Protein AF-A0AAW0HCT9-F1 (afdb_monomer)

Radius of gyration: 19.14 Å; Cα contacts (8 Å, |Δi|>4): 54; chains: 1; bounding box: 58×42×49 Å

Solvent-accessible surface area (backbone atoms only — not comparable to full-atom values): 8351 Å² total; per-residue (Å²): 132,84,91,85,85,88,82,87,89,86,85,52,70,71,62,55,59,44,52,65,64,57,63,51,54,60,44,48,76,70,64,76,47,53,74,68,55,52,50,42,51,33,68,80,45,62,43,58,55,56,75,77,45,55,71,67,55,47,41,20,67,76,35,85,32,52,66,48,29,44,76,73,40,43,69,58,50,53,53,57,63,67,68,57,74,78,86,76,86,85,50,64,72,63,43,52,52,50,47,54,60,46,36,75,79,46,45,87,49,74,65,49,46,48,55,53,48,52,53,51,52,53,51,49,54,53,49,54,57,48,50,68,71,60,60,82,130

Mean predicted aligned error: 9.43 Å

Sequence (137 aa):
MMLTSEGHLTSHPAVRDLGEGLKLSSVFQEGIVSPNDLDLVMSDGLGLRYAFIGPLETMHLNAEGIVSYCDRYSDGMKRVLKTFGPVPEFSGATAEKVNQDMCMKVPDDPEHLAARRQWRDDCLKRLAKLKQKEQPQ

pLDDT: mean 79.48, std 23.13, range [26.89, 98.69]

Secondary structure (DSSP, 8-state):
------------HHHHHHHHHGGGHHHHHTTSS-HHHHHHHIIIIIHHHHTTS-HHHHHHHTTTHHHHHHHHHHHHHHHHHHT--PPP---HHHHHHHHHHHHTTS-SSHHHHHHHHHHHHHHHHHHHHHHHHS---

Foldseek 3Di:
DDDDDDDDDDPDVVVVVVVVVQLCLVCVVVVVDALVVVVCCCPVNVVVVVLADDPQVVLQVVAVGVVRSCVPCVVVVVVVVVPRDDRDPCDDPSVVRSLVSVCVVFNPDPVSVVVVVVVVVVVVVVSVVVCVVVPDD

Structure (mmCIF, N/CA/C/O backbone):
data_AF-A0AAW0HCT9-F1
#
_entry.id   AF-A0AAW0HCT9-F1
#
loop_
_atom_site.group_PDB
_atom_site.id
_atom_site.type_symbol
_atom_site.label_atom_id
_atom_site.label_alt_id
_atom_site.label_comp_id
_atom_site.label_asym_id
_atom_site.label_entity_id
_atom_site.label_seq_id
_atom_site.pdbx_PDB_ins_code
_atom_site.Cartn_x
_atom_site.Cartn_y
_atom_site.Cartn_z
_atom_site.occupancy
_atom_site.B_iso_or_equiv
_atom_site.auth_seq_id
_atom_site.auth_comp_id
_atom_site.auth_asym_id
_atom_site.auth_atom_id
_atom_site.pdbx_PDB_model_num
ATOM 1 N N . MET A 1 1 ? 38.480 28.023 1.488 1.00 29.98 1 MET A N 1
ATOM 2 C CA . MET A 1 1 ? 39.138 27.357 2.629 1.00 29.98 1 MET A CA 1
ATOM 3 C C . MET A 1 1 ? 38.061 27.108 3.680 1.00 29.98 1 MET A C 1
ATOM 5 O O . MET A 1 1 ? 37.534 28.090 4.168 1.00 29.98 1 MET A O 1
ATOM 9 N N . MET A 1 2 ? 37.721 25.822 3.889 1.00 28.73 2 MET A N 1
ATOM 10 C CA . MET A 1 2 ? 36.935 25.168 4.974 1.00 28.73 2 MET A CA 1
ATOM 11 C C . MET A 1 2 ? 35.522 25.718 5.292 1.00 28.73 2 MET A C 1
ATOM 13 O O . MET A 1 2 ? 35.392 26.864 5.690 1.00 28.73 2 MET A O 1
ATOM 17 N N . LEU A 1 3 ? 34.410 25.031 4.976 1.00 34.88 3 LEU A N 1
ATOM 18 C CA . LEU A 1 3 ? 33.828 23.765 5.497 1.00 34.88 3 LEU A CA 1
ATOM 19 C C . LEU A 1 3 ? 33.364 23.805 6.968 1.00 34.88 3 LEU A C 1
ATOM 21 O O . LEU A 1 3 ? 34.207 23.732 7.852 1.00 34.88 3 LEU A O 1
ATOM 25 N N . THR A 1 4 ? 32.038 23.749 7.172 1.00 32.75 4 THR A N 1
ATOM 26 C CA . THR A 1 4 ? 31.285 22.926 8.159 1.00 32.75 4 THR A CA 1
ATOM 27 C C . THR A 1 4 ? 29.885 22.673 7.550 1.00 32.75 4 THR A C 1
ATOM 29 O O . THR A 1 4 ? 29.268 23.599 7.034 1.00 32.75 4 THR A O 1
ATOM 32 N N . SER A 1 5 ? 29.528 21.444 7.160 1.00 34.53 5 SER A N 1
ATOM 33 C CA . SER A 1 5 ? 28.928 20.309 7.895 1.00 34.53 5 SER A CA 1
ATOM 34 C C . SER A 1 5 ? 27.460 20.494 8.329 1.00 34.53 5 SER A C 1
ATOM 36 O O . SER A 1 5 ? 27.181 21.164 9.316 1.00 34.53 5 SER A O 1
ATOM 38 N N . GLU A 1 6 ? 26.595 19.765 7.615 1.00 38.44 6 GLU A N 1
ATOM 39 C CA . GLU A 1 6 ? 25.264 19.252 7.988 1.00 38.44 6 GLU A CA 1
ATOM 40 C C . GLU A 1 6 ? 24.086 20.229 8.144 1.00 38.44 6 GLU A C 1
ATOM 42 O O . GLU A 1 6 ? 24.110 21.186 8.909 1.00 38.44 6 GLU A O 1
ATOM 47 N N . GLY A 1 7 ? 22.993 19.920 7.437 1.00 26.89 7 GLY A N 1
ATOM 48 C CA . GLY A 1 7 ? 21.758 20.695 7.502 1.00 26.89 7 GLY A CA 1
ATOM 49 C C . GLY A 1 7 ? 20.632 20.161 6.620 1.00 26.89 7 GLY A C 1
ATOM 50 O O . GLY A 1 7 ? 20.249 20.803 5.655 1.00 26.89 7 GLY A O 1
ATOM 51 N N . HIS A 1 8 ? 20.086 19.005 7.002 1.00 36.09 8 HIS A N 1
ATOM 52 C CA . HIS A 1 8 ? 18.643 18.744 6.975 1.00 36.09 8 HIS A CA 1
ATOM 53 C C . HIS A 1 8 ? 17.910 18.801 5.615 1.00 36.09 8 HIS A C 1
ATOM 55 O O . HIS A 1 8 ? 17.296 19.797 5.244 1.00 36.09 8 HIS A O 1
ATOM 61 N N . LEU A 1 9 ? 17.830 17.653 4.943 1.00 36.03 9 LEU A N 1
ATOM 62 C CA . LEU A 1 9 ? 16.775 17.356 3.971 1.00 36.03 9 LEU A CA 1
ATOM 63 C C . LEU A 1 9 ? 16.253 15.955 4.275 1.00 36.03 9 LEU A C 1
ATOM 65 O O . LEU A 1 9 ? 16.912 14.989 3.923 1.00 36.03 9 LEU A O 1
ATOM 69 N N . THR A 1 10 ? 15.123 15.846 4.980 1.00 33.50 10 THR A N 1
ATOM 70 C CA . THR A 1 10 ? 14.135 14.744 4.866 1.00 33.50 10 THR A CA 1
ATOM 71 C C . THR A 1 10 ? 13.013 14.918 5.901 1.00 33.50 10 THR A C 1
ATOM 73 O O . THR A 1 10 ? 12.848 14.145 6.836 1.00 33.50 10 THR A O 1
ATOM 76 N N . SER A 1 11 ? 12.185 15.946 5.721 1.00 31.81 11 SER A N 1
ATOM 77 C CA . SER A 1 11 ? 10.890 16.075 6.413 1.00 31.81 11 SER A CA 1
ATOM 78 C C . SER A 1 11 ? 9.734 16.215 5.419 1.00 31.81 11 SER A C 1
ATOM 80 O O . SER A 1 11 ? 8.711 16.831 5.707 1.00 31.81 11 SER A O 1
ATOM 82 N N . HIS A 1 12 ? 9.876 15.629 4.225 1.00 27.28 12 HIS A N 1
ATOM 83 C CA . HIS A 1 12 ? 8.788 15.606 3.255 1.00 27.28 12 HIS A CA 1
ATOM 84 C C . HIS A 1 12 ? 7.832 14.440 3.580 1.00 27.28 12 HIS A C 1
ATOM 86 O O . HIS A 1 12 ? 8.290 13.298 3.637 1.00 27.28 12 HIS A O 1
ATOM 92 N N . PRO A 1 13 ? 6.512 14.673 3.746 1.00 29.38 13 PRO A N 1
ATOM 93 C CA . PRO A 1 13 ? 5.536 13.620 4.060 1.00 29.38 13 PRO A CA 1
ATOM 94 C C . PRO A 1 13 ? 5.554 12.423 3.091 1.00 29.38 13 PRO A C 1
ATOM 96 O O . PRO A 1 13 ? 5.377 11.293 3.529 1.00 29.38 13 PRO A O 1
ATOM 99 N N . ALA A 1 14 ? 5.907 12.638 1.819 1.00 28.47 14 ALA A N 1
ATOM 100 C CA . ALA A 1 14 ? 6.074 11.575 0.827 1.00 28.47 14 ALA A CA 1
ATOM 101 C C . ALA A 1 14 ? 7.197 10.569 1.167 1.00 28.47 14 ALA A C 1
ATOM 103 O O . ALA A 1 14 ? 7.099 9.396 0.821 1.00 28.47 14 ALA A O 1
ATOM 104 N N . VAL A 1 15 ? 8.248 10.991 1.883 1.00 28.31 15 VAL A N 1
ATOM 105 C CA . VAL A 1 15 ? 9.346 10.106 2.327 1.00 28.31 15 VAL A CA 1
ATOM 106 C C . VAL A 1 15 ? 8.902 9.232 3.508 1.00 28.31 15 VAL A C 1
ATOM 108 O O . VAL A 1 15 ? 9.451 8.157 3.737 1.00 28.31 15 VAL A O 1
ATOM 111 N N . ARG A 1 16 ? 7.868 9.663 4.243 1.00 29.91 16 ARG A N 1
ATOM 112 C CA . ARG A 1 16 ? 7.309 8.927 5.381 1.00 29.91 16 ARG A CA 1
ATOM 113 C C . ARG A 1 16 ? 6.391 7.787 4.929 1.00 29.91 16 ARG A C 1
ATOM 115 O O . ARG A 1 16 ? 6.501 6.701 5.487 1.00 29.91 16 ARG A O 1
ATOM 122 N N . ASP A 1 17 ? 5.612 7.999 3.866 1.00 32.34 17 ASP A N 1
ATOM 123 C CA . ASP A 1 17 ? 4.810 6.946 3.215 1.00 32.34 17 ASP A CA 1
ATOM 124 C C . ASP A 1 17 ? 5.694 5.895 2.519 1.00 32.34 17 ASP A C 1
ATOM 126 O O . ASP A 1 17 ? 5.414 4.697 2.572 1.00 32.34 17 ASP A O 1
ATOM 130 N N . LEU A 1 18 ? 6.835 6.315 1.957 1.00 33.72 18 LEU A N 1
ATOM 131 C CA . LEU A 1 18 ? 7.881 5.391 1.504 1.00 33.72 18 LEU A CA 1
ATOM 132 C C . LEU A 1 18 ? 8.455 4.569 2.666 1.00 33.72 18 LEU A C 1
ATOM 134 O O . LEU A 1 18 ? 8.805 3.420 2.455 1.00 33.72 18 LEU A O 1
ATOM 138 N N . GLY A 1 19 ? 8.515 5.095 3.891 1.00 30.58 19 GLY A N 1
ATOM 139 C CA . GLY A 1 19 ? 9.052 4.385 5.057 1.00 30.58 19 GLY A CA 1
ATOM 140 C C . GLY A 1 19 ? 8.239 3.163 5.505 1.00 30.58 19 GLY A C 1
ATOM 141 O O . GLY A 1 19 ? 8.818 2.237 6.074 1.00 30.58 19 GLY A O 1
ATOM 142 N N . GLU A 1 20 ? 6.929 3.125 5.237 1.00 40.47 20 GLU A N 1
ATOM 143 C CA . GLU A 1 20 ? 6.080 1.950 5.501 1.00 40.47 20 GLU A CA 1
ATOM 144 C C . GLU A 1 20 ? 6.125 0.942 4.344 1.00 40.47 20 GLU A C 1
ATOM 146 O O . GLU A 1 20 ? 6.200 -0.261 4.592 1.00 40.47 20 GLU A O 1
ATOM 151 N N . GLY A 1 21 ? 6.207 1.416 3.094 1.00 41.28 21 GLY A N 1
ATOM 152 C CA . GLY A 1 21 ? 6.437 0.556 1.925 1.00 41.28 21 GLY A CA 1
ATOM 153 C C . GLY A 1 21 ? 7.846 -0.058 1.874 1.00 41.28 21 GLY A C 1
ATOM 154 O O . GLY A 1 21 ? 8.007 -1.215 1.497 1.00 41.28 21 GLY A O 1
ATOM 155 N N . LEU A 1 22 ? 8.878 0.676 2.309 1.00 41.09 22 LEU A N 1
ATOM 156 C CA . LEU A 1 22 ? 10.286 0.249 2.276 1.00 41.09 22 LEU A CA 1
ATOM 157 C C . LEU A 1 22 ? 10.700 -0.610 3.470 1.00 41.09 22 LEU A C 1
ATOM 159 O O . LEU A 1 22 ? 11.757 -1.232 3.405 1.00 41.09 22 LEU A O 1
ATOM 163 N N . LYS A 1 23 ? 9.902 -0.712 4.537 1.00 49.56 23 LYS A N 1
ATOM 164 C CA . LYS A 1 23 ? 10.181 -1.643 5.648 1.00 49.56 23 LYS A CA 1
ATOM 165 C C . LYS A 1 23 ? 9.795 -3.096 5.350 1.00 49.56 23 LYS A C 1
ATOM 167 O O . LYS A 1 23 ? 10.084 -3.974 6.152 1.00 49.56 23 LYS A O 1
ATOM 172 N N . LEU A 1 24 ? 9.203 -3.353 4.183 1.00 50.38 24 LEU A N 1
ATOM 173 C CA . LEU A 1 24 ? 8.899 -4.694 3.673 1.00 50.38 24 LEU A CA 1
ATOM 174 C C . LEU A 1 24 ? 10.078 -5.319 2.906 1.00 50.38 24 LEU A C 1
ATOM 176 O O . LEU A 1 24 ? 10.047 -6.495 2.555 1.00 50.38 24 LEU A O 1
ATOM 180 N N . SER A 1 25 ? 11.152 -4.555 2.698 1.00 49.75 25 SER A N 1
ATOM 181 C CA . SER A 1 25 ? 12.398 -5.025 2.086 1.00 49.75 25 SER A CA 1
ATOM 182 C C . SER A 1 25 ? 13.080 -6.150 2.879 1.00 49.75 25 SER A C 1
ATOM 184 O O . SER A 1 25 ? 13.651 -7.050 2.263 1.00 49.75 25 SER A O 1
ATOM 186 N N . SER A 1 26 ? 12.955 -6.170 4.213 1.00 51.56 26 SER A N 1
ATOM 187 C CA . SER A 1 26 ? 13.452 -7.281 5.041 1.00 51.56 26 SER A CA 1
ATOM 188 C C . SER A 1 26 ? 12.712 -8.594 4.759 1.00 51.56 26 SER A C 1
ATOM 190 O O . SER A 1 26 ? 13.325 -9.656 4.735 1.00 51.56 26 SER A O 1
ATOM 192 N N . VAL A 1 27 ? 11.413 -8.529 4.450 1.00 55.28 27 VAL A N 1
ATOM 193 C CA . VAL A 1 27 ? 10.553 -9.706 4.230 1.00 55.28 27 VAL A CA 1
ATOM 194 C C . VAL A 1 27 ? 10.939 -10.453 2.943 1.00 55.28 27 VAL A C 1
ATOM 196 O O . VAL A 1 27 ? 10.886 -11.683 2.897 1.00 55.28 27 VAL A O 1
ATOM 199 N N . PHE A 1 28 ? 11.399 -9.733 1.912 1.00 58.62 28 PHE A N 1
ATOM 200 C CA . PHE A 1 28 ? 11.929 -10.340 0.683 1.00 58.62 28 PHE A CA 1
ATOM 201 C C . PHE A 1 28 ? 13.326 -10.924 0.858 1.00 58.62 28 PHE A C 1
ATOM 203 O O . PHE A 1 28 ? 13.628 -11.980 0.296 1.00 58.62 28 PHE A O 1
ATOM 210 N N . GLN A 1 29 ? 14.187 -10.226 1.604 1.00 57.69 29 GLN A N 1
ATOM 211 C CA . GLN A 1 29 ? 15.550 -10.684 1.873 1.00 57.69 29 GLN A CA 1
ATOM 212 C C . GLN A 1 29 ? 15.545 -11.991 2.669 1.00 57.69 29 GLN A C 1
ATOM 214 O O . GLN A 1 29 ? 16.365 -12.868 2.409 1.00 57.69 29 GLN A O 1
ATOM 219 N N . GLU A 1 30 ? 14.569 -12.156 3.561 1.00 64.12 30 GLU A N 1
ATOM 220 C CA . GLU A 1 30 ? 14.356 -13.376 4.344 1.00 64.12 30 GLU A CA 1
ATOM 221 C C . GLU A 1 30 ? 13.550 -14.455 3.592 1.00 64.12 30 GLU A C 1
ATOM 223 O O . GLU A 1 30 ? 13.330 -15.542 4.122 1.00 64.12 30 GLU A O 1
ATOM 228 N N . GLY A 1 31 ? 13.125 -14.193 2.347 1.00 67.31 31 GLY A N 1
ATOM 229 C CA . GLY A 1 31 ? 12.410 -15.161 1.506 1.00 67.31 31 GLY A CA 1
ATOM 230 C C . GLY A 1 31 ? 11.003 -15.519 1.997 1.00 67.31 31 GLY A C 1
ATOM 231 O O . GLY A 1 31 ? 10.471 -16.555 1.606 1.00 67.31 31 GLY A O 1
ATOM 232 N N . ILE A 1 32 ? 10.402 -14.683 2.847 1.00 76.88 32 ILE A N 1
ATOM 233 C CA . ILE A 1 32 ? 9.091 -14.937 3.464 1.00 76.88 32 ILE A CA 1
ATOM 234 C C . ILE A 1 32 ? 7.953 -14.753 2.447 1.00 76.88 32 ILE A C 1
ATOM 236 O O . ILE A 1 32 ? 6.940 -15.447 2.513 1.00 76.88 32 ILE A O 1
ATOM 240 N N . VAL A 1 33 ? 8.111 -13.825 1.501 1.00 82.75 33 VAL A N 1
ATOM 241 C CA . VAL A 1 33 ? 7.121 -13.497 0.464 1.00 82.75 33 VAL A CA 1
ATOM 242 C C . VAL A 1 33 ? 7.839 -13.085 -0.824 1.00 82.75 33 VAL A C 1
ATOM 244 O O . VAL A 1 33 ? 8.972 -12.607 -0.762 1.00 82.75 33 VAL A O 1
ATOM 247 N N . SER A 1 34 ? 7.220 -13.267 -1.994 1.00 85.50 34 SER A N 1
ATOM 248 C CA . SER A 1 34 ? 7.758 -12.738 -3.259 1.00 85.50 34 SER A CA 1
ATOM 249 C C . SER A 1 34 ? 7.388 -11.253 -3.440 1.00 85.50 34 SER A C 1
ATOM 251 O O . SER A 1 34 ? 6.342 -10.840 -2.930 1.00 85.50 34 SER A O 1
ATOM 253 N N . PRO A 1 35 ? 8.165 -10.437 -4.191 1.00 85.00 35 PRO A N 1
ATOM 254 C CA . PRO A 1 35 ? 7.787 -9.065 -4.577 1.00 85.00 35 PRO A CA 1
ATOM 255 C C . PRO A 1 35 ? 6.367 -8.967 -5.112 1.00 85.00 35 PRO A C 1
ATOM 257 O O . PRO A 1 35 ? 5.613 -8.055 -4.778 1.00 85.00 35 PRO A O 1
ATOM 260 N N . ASN A 1 36 ? 5.977 -9.979 -5.879 1.00 86.94 36 ASN A N 1
ATOM 261 C CA . ASN A 1 36 ? 4.678 -10.031 -6.503 1.00 86.94 36 ASN A CA 1
ATOM 262 C C . ASN A 1 36 ? 3.533 -10.285 -5.528 1.00 86.94 36 ASN A C 1
ATOM 264 O O . ASN A 1 36 ? 2.482 -9.666 -5.697 1.00 86.94 36 ASN A O 1
ATOM 268 N N . ASP A 1 37 ? 3.737 -11.158 -4.547 1.00 89.44 37 ASP A N 1
ATOM 269 C CA . ASP A 1 37 ? 2.748 -11.455 -3.512 1.00 89.44 37 ASP A CA 1
ATOM 270 C C . ASP A 1 37 ? 2.638 -10.307 -2.505 1.00 89.44 37 ASP A C 1
ATOM 272 O O . ASP A 1 37 ? 1.542 -10.014 -2.031 1.00 89.44 37 ASP A O 1
ATOM 276 N N . LEU A 1 38 ? 3.737 -9.598 -2.216 1.00 87.38 38 LEU A N 1
ATOM 277 C CA . LEU A 1 38 ? 3.662 -8.406 -1.374 1.00 87.38 38 LEU A CA 1
ATOM 278 C C . LEU A 1 38 ? 2.808 -7.317 -2.025 1.00 87.38 38 LEU A C 1
ATOM 280 O O . LEU A 1 38 ? 1.934 -6.746 -1.370 1.00 87.38 38 LEU A O 1
ATOM 284 N N . ASP A 1 39 ? 3.029 -7.056 -3.314 1.00 90.44 39 ASP A N 1
ATOM 285 C CA . ASP A 1 39 ? 2.204 -6.108 -4.059 1.00 90.44 39 ASP A CA 1
ATOM 286 C C . ASP A 1 39 ? 0.723 -6.499 -4.019 1.00 90.44 39 ASP A C 1
ATOM 288 O O . ASP A 1 39 ? -0.115 -5.610 -3.916 1.00 90.44 39 ASP A O 1
ATOM 292 N N . LEU A 1 40 ? 0.390 -7.798 -4.027 1.00 90.69 40 LEU A N 1
ATOM 293 C CA . LEU A 1 40 ? -0.993 -8.277 -3.896 1.00 90.69 40 LEU A CA 1
ATOM 294 C C . LEU A 1 40 ? -1.576 -8.036 -2.499 1.00 90.69 40 LEU A C 1
ATOM 296 O O . LEU A 1 40 ? -2.717 -7.590 -2.387 1.00 90.69 40 LEU A O 1
ATOM 300 N N . VAL A 1 41 ? -0.805 -8.261 -1.428 1.00 89.00 41 VAL A N 1
ATOM 301 C CA . VAL A 1 41 ? -1.234 -7.921 -0.054 1.00 89.00 41 VAL A CA 1
ATOM 302 C C . VAL A 1 41 ? -1.622 -6.443 0.044 1.00 89.00 41 VAL A C 1
ATOM 304 O O . VAL A 1 41 ? -2.580 -6.087 0.741 1.00 89.00 41 VAL A O 1
ATOM 307 N N . MET A 1 42 ? -0.907 -5.577 -0.677 1.00 91.00 42 MET A N 1
ATOM 308 C CA . MET A 1 42 ? -1.219 -4.156 -0.747 1.00 91.00 42 MET A CA 1
ATOM 309 C C . MET A 1 42 ? -2.378 -3.859 -1.705 1.00 91.00 42 MET A C 1
ATOM 311 O O . MET A 1 42 ? -3.342 -3.231 -1.281 1.00 91.00 42 MET A O 1
ATOM 315 N N . SER A 1 43 ? -2.337 -4.288 -2.967 1.00 92.44 43 SER A N 1
ATOM 316 C CA . SER A 1 43 ? -3.336 -3.907 -3.976 1.00 92.44 43 SER A CA 1
ATOM 317 C C . SER A 1 43 ? -4.724 -4.480 -3.696 1.00 92.44 43 SER A C 1
ATOM 319 O O . SER A 1 43 ? -5.716 -3.778 -3.891 1.00 92.44 43 SER A O 1
ATOM 321 N N . ASP A 1 44 ? -4.782 -5.713 -3.189 1.00 92.88 44 ASP A N 1
ATOM 322 C CA . ASP A 1 44 ? -6.020 -6.485 -3.019 1.00 92.88 44 ASP A CA 1
ATOM 323 C C . ASP A 1 44 ? -6.422 -6.611 -1.537 1.00 92.88 44 ASP A C 1
ATOM 325 O O . ASP A 1 44 ? -7.448 -7.203 -1.205 1.00 92.88 44 ASP A O 1
ATOM 329 N N . GLY A 1 45 ? -5.631 -6.025 -0.632 1.00 92.81 45 GLY A N 1
ATOM 330 C CA . GLY A 1 45 ? 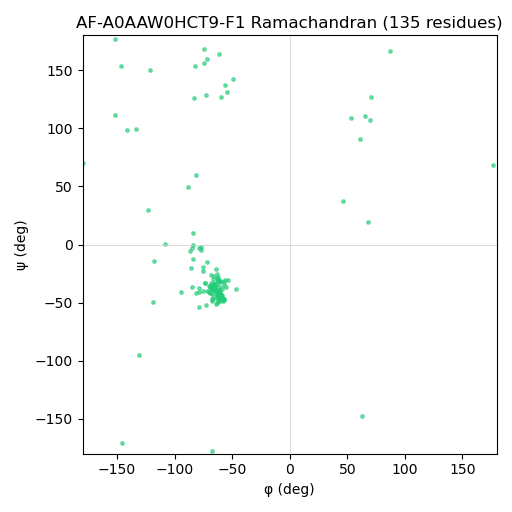-5.852 -6.055 0.812 1.00 92.81 45 GLY A CA 1
ATOM 331 C C . GLY A 1 45 ? -5.761 -4.673 1.457 1.00 92.81 45 GLY A C 1
ATOM 332 O O . GLY A 1 45 ? -6.746 -3.933 1.539 1.00 92.81 45 GLY A O 1
ATOM 333 N N . LEU A 1 46 ? -4.583 -4.332 1.985 1.00 88.19 46 LEU A N 1
ATOM 334 C CA . LEU A 1 46 ? -4.384 -3.141 2.825 1.00 88.19 46 LEU A CA 1
ATOM 335 C C . LEU A 1 46 ? -4.585 -1.816 2.077 1.00 88.19 46 LEU A C 1
ATOM 337 O O . LEU A 1 46 ? -5.067 -0.850 2.659 1.00 88.19 46 LEU A O 1
ATOM 341 N N . GLY A 1 47 ? -4.260 -1.746 0.793 1.00 91.62 47 GLY A N 1
ATOM 342 C CA . GLY A 1 47 ? -4.370 -0.529 -0.010 1.00 91.62 47 GLY A CA 1
ATOM 343 C C . GLY A 1 47 ? -5.812 -0.091 -0.266 1.00 91.62 47 GLY A C 1
ATOM 344 O O . GLY A 1 47 ? -6.067 1.103 -0.406 1.00 91.62 47 GLY A O 1
ATOM 345 N N . LEU A 1 48 ? -6.774 -1.021 -0.254 1.00 93.69 48 LEU A N 1
ATOM 346 C CA . LEU A 1 48 ? -8.183 -0.705 -0.510 1.00 93.69 48 LEU A CA 1
ATOM 347 C C . LEU A 1 48 ? -8.763 0.240 0.549 1.00 93.69 48 LEU A C 1
ATOM 349 O O . LEU A 1 48 ? -9.425 1.213 0.199 1.00 93.69 48 LEU A O 1
ATOM 353 N N . ARG A 1 49 ? -8.479 0.009 1.840 1.00 94.56 49 ARG A N 1
ATOM 354 C CA . ARG A 1 49 ? -8.928 0.921 2.913 1.00 94.56 49 ARG A CA 1
ATOM 355 C C . ARG A 1 49 ? -8.203 2.268 2.848 1.00 94.56 49 ARG A C 1
ATOM 357 O O . ARG A 1 49 ? -8.833 3.303 3.042 1.00 94.56 49 ARG A O 1
ATOM 364 N N . TYR A 1 50 ? -6.917 2.265 2.489 1.00 93.50 50 TYR A N 1
ATOM 365 C CA . TYR A 1 50 ? -6.110 3.484 2.367 1.00 93.50 50 TYR A CA 1
ATOM 366 C C . TYR A 1 50 ? -6.473 4.345 1.159 1.00 93.50 50 TYR A C 1
ATOM 368 O O . TYR A 1 50 ? -6.168 5.535 1.131 1.00 93.50 50 TYR A O 1
ATOM 376 N N . ALA A 1 51 ? -7.217 3.796 0.198 1.00 94.25 51 ALA A N 1
ATOM 377 C CA . ALA A 1 51 ? -7.854 4.602 -0.829 1.00 94.25 51 ALA A CA 1
ATOM 378 C C . ALA A 1 51 ? -8.906 5.569 -0.250 1.00 94.25 51 ALA A C 1
ATOM 380 O O . ALA A 1 51 ? -9.221 6.566 -0.902 1.00 94.25 51 ALA A O 1
ATOM 381 N N . PHE A 1 52 ? -9.439 5.324 0.955 1.00 94.00 52 PHE A N 1
ATOM 382 C CA . PHE A 1 52 ? -10.527 6.104 1.554 1.00 94.00 52 PHE A CA 1
ATOM 383 C C . PHE A 1 52 ? -10.146 6.788 2.864 1.00 94.00 52 PHE A C 1
ATOM 385 O O . PHE A 1 52 ? -10.360 7.995 2.961 1.00 94.00 52 PHE A O 1
ATOM 392 N N . ILE A 1 53 ? -9.554 6.050 3.803 1.00 93.75 53 ILE A N 1
ATOM 393 C CA . ILE A 1 53 ? -9.257 6.504 5.167 1.00 93.75 53 ILE A CA 1
ATOM 394 C C . ILE A 1 53 ? -7.761 6.426 5.476 1.00 93.75 53 ILE A C 1
ATOM 396 O O . ILE A 1 53 ? -7.044 5.571 4.958 1.00 93.75 53 ILE A O 1
ATOM 400 N N . GLY A 1 54 ? -7.283 7.315 6.348 1.00 92.44 54 GLY A N 1
ATOM 401 C CA . GLY A 1 54 ? -5.884 7.321 6.783 1.00 92.44 54 GLY A CA 1
ATOM 402 C C . GLY A 1 54 ? -5.548 6.185 7.766 1.00 92.44 54 GLY A C 1
ATOM 403 O O . GLY A 1 54 ? -6.450 5.554 8.325 1.00 92.44 54 GLY A O 1
ATOM 404 N N . PRO A 1 55 ? -4.258 5.932 8.055 1.00 89.94 55 PRO A N 1
ATOM 405 C CA . PRO A 1 55 ? -3.841 4.865 8.970 1.00 89.94 55 PRO A CA 1
ATOM 406 C C . PRO A 1 55 ? -4.298 5.087 10.421 1.00 89.94 55 PRO A C 1
ATOM 408 O O . PRO A 1 55 ? -4.681 4.134 11.092 1.00 89.94 55 PRO A O 1
ATOM 411 N N . LEU A 1 56 ? -4.339 6.332 10.910 1.00 94.06 56 LEU A N 1
ATOM 412 C CA . LEU A 1 56 ? -4.816 6.624 12.271 1.00 94.06 56 LEU A CA 1
ATOM 413 C C . LEU A 1 56 ? -6.326 6.417 12.418 1.00 94.06 56 LEU A C 1
ATOM 415 O O . LEU A 1 56 ? -6.780 5.864 13.416 1.00 94.06 56 LEU A O 1
ATOM 419 N 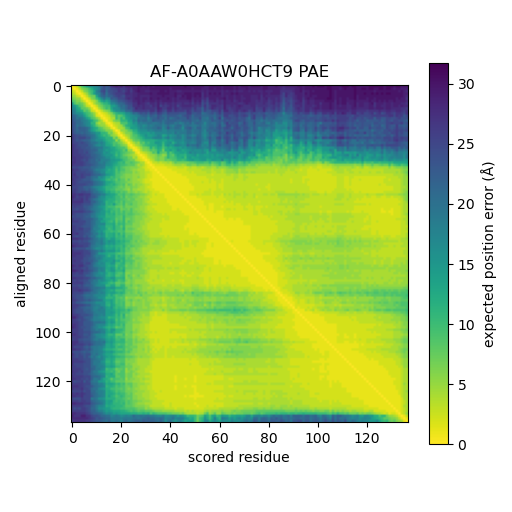N . GLU A 1 57 ? -7.099 6.823 11.414 1.00 94.88 57 GLU A N 1
ATOM 420 C CA . GLU A 1 57 ? -8.537 6.560 11.357 1.00 94.88 57 GLU A CA 1
ATOM 421 C C . GLU A 1 57 ? -8.806 5.060 11.203 1.00 94.88 57 GLU A C 1
ATOM 423 O O . GLU A 1 57 ? -9.661 4.511 11.885 1.00 94.88 57 GLU A O 1
ATOM 428 N N . THR A 1 58 ? -7.987 4.359 10.415 1.00 94.00 58 THR A N 1
ATOM 429 C CA . THR A 1 58 ? -8.007 2.894 10.339 1.00 94.00 58 THR A CA 1
ATOM 430 C C . THR A 1 58 ? -7.781 2.261 11.713 1.00 94.00 58 THR A C 1
ATOM 432 O O . THR A 1 58 ? -8.525 1.364 12.093 1.00 94.00 58 THR A O 1
ATOM 435 N N . MET A 1 59 ? -6.792 2.717 12.490 1.00 92.94 59 MET A N 1
ATOM 436 C CA . MET A 1 59 ? -6.596 2.243 13.867 1.00 92.94 59 MET A CA 1
ATOM 437 C C . MET A 1 59 ? -7.810 2.561 14.744 1.00 92.94 59 MET A C 1
ATOM 439 O O . MET A 1 59 ? -8.254 1.708 15.507 1.00 92.94 59 MET A O 1
ATOM 443 N N . HIS A 1 60 ? -8.360 3.771 14.621 1.00 95.88 60 HIS A N 1
ATOM 444 C CA . HIS A 1 60 ? -9.523 4.203 15.387 1.00 95.88 60 HIS A CA 1
ATOM 445 C C . HIS A 1 60 ? -10.758 3.331 15.112 1.00 95.88 60 HIS A C 1
ATOM 447 O O . HIS A 1 60 ? -11.438 2.963 16.061 1.00 95.88 60 HIS A O 1
ATOM 453 N N . LEU A 1 61 ? -11.009 2.977 13.847 1.00 95.69 61 LEU A N 1
ATOM 454 C CA . LEU A 1 61 ? -12.173 2.202 13.397 1.00 95.69 61 LEU A CA 1
ATOM 455 C C . LEU A 1 61 ? -11.983 0.678 13.485 1.00 95.69 61 LEU A C 1
ATOM 457 O O . LEU A 1 61 ? -12.961 -0.062 13.513 1.00 95.69 61 LEU A O 1
ATOM 461 N N . ASN A 1 62 ? -10.744 0.181 13.543 1.00 95.38 62 ASN A N 1
ATOM 462 C CA . ASN A 1 62 ? -10.455 -1.249 13.737 1.00 95.38 62 ASN A CA 1
ATOM 463 C C . ASN A 1 62 ? -10.636 -1.709 15.199 1.00 95.38 62 ASN A C 1
ATOM 465 O O . ASN A 1 62 ? -10.410 -2.879 15.517 1.00 95.38 62 ASN A O 1
ATOM 469 N N . ALA A 1 63 ? -10.982 -0.795 16.102 1.00 95.00 63 ALA A N 1
ATOM 470 C CA . ALA A 1 63 ? -11.311 -1.065 17.493 1.00 95.00 63 ALA A CA 1
ATOM 471 C C . ALA A 1 63 ? -12.399 -0.084 17.961 1.00 95.00 63 ALA A C 1
ATOM 473 O O . ALA A 1 63 ? -12.935 0.684 17.171 1.00 95.00 63 ALA A O 1
ATOM 474 N N . GLU A 1 64 ? -12.688 -0.068 19.263 1.00 97.88 64 GLU A N 1
ATOM 475 C CA . GLU A 1 64 ? -13.589 0.921 19.869 1.00 97.88 64 GLU A CA 1
ATOM 476 C C . GLU A 1 64 ? -12.830 2.232 20.139 1.00 97.88 64 GLU A C 1
ATOM 478 O O . GLU A 1 64 ? -12.629 2.648 21.283 1.00 97.88 64 GLU A O 1
ATOM 483 N N . GLY A 1 65 ? -12.300 2.835 19.073 1.00 97.00 65 GLY A N 1
ATOM 484 C CA . GLY A 1 65 ? -11.446 4.013 19.123 1.00 97.00 65 GLY A CA 1
ATOM 485 C C . GLY A 1 65 ? -9.956 3.709 19.319 1.00 97.00 65 GLY A C 1
ATOM 486 O O . GLY A 1 65 ? -9.529 2.611 19.683 1.00 97.00 65 GLY A O 1
ATOM 487 N N . ILE A 1 66 ? -9.132 4.736 19.094 1.00 96.00 66 ILE A N 1
ATOM 488 C CA . ILE A 1 66 ? -7.664 4.609 19.058 1.00 96.00 66 ILE A CA 1
ATOM 489 C C . ILE A 1 66 ? -7.056 4.140 20.388 1.00 96.00 66 ILE A C 1
ATOM 491 O O . ILE A 1 66 ? -6.054 3.430 20.386 1.00 96.00 66 ILE A O 1
ATOM 495 N N . VAL A 1 67 ? -7.668 4.491 21.524 1.00 98.19 67 VAL A N 1
ATOM 496 C CA . VAL A 1 67 ? -7.218 4.026 22.846 1.00 98.19 67 VAL A CA 1
ATOM 497 C C . VAL A 1 67 ? -7.440 2.519 22.973 1.00 98.19 67 VAL A C 1
ATOM 499 O O . VAL A 1 67 ? -6.491 1.795 23.258 1.00 98.19 67 VAL A O 1
ATOM 502 N N . SER A 1 68 ? -8.640 2.028 22.630 1.00 98.00 68 SER A N 1
ATOM 503 C CA . SER A 1 68 ? -8.937 0.589 22.614 1.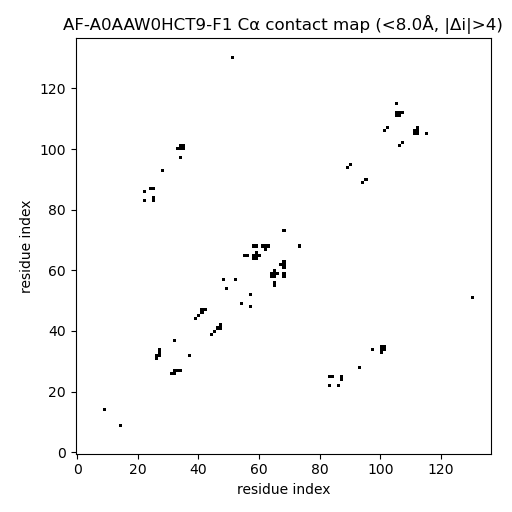00 98.00 68 SER A CA 1
ATOM 504 C C . SER A 1 68 ? -8.012 -0.174 21.662 1.00 98.00 68 SER A C 1
ATOM 506 O O . SER A 1 68 ? -7.549 -1.269 21.980 1.00 98.00 68 SER A O 1
ATOM 508 N N . TYR A 1 69 ? -7.688 0.417 20.508 1.00 96.62 69 TYR A N 1
ATOM 509 C CA . TYR A 1 69 ? -6.722 -0.154 19.573 1.00 96.62 69 TYR A CA 1
ATOM 510 C C . TYR A 1 69 ? -5.333 -0.305 20.209 1.00 96.62 69 TYR A C 1
ATOM 512 O O . TYR A 1 69 ? -4.717 -1.369 20.127 1.00 96.62 69 TYR A O 1
ATOM 520 N N . CYS A 1 70 ? -4.834 0.744 20.866 1.00 94.31 70 CYS A N 1
ATOM 521 C CA . CYS A 1 70 ? -3.547 0.710 21.555 1.00 94.31 70 CYS A CA 1
ATOM 522 C C . CYS A 1 70 ? -3.525 -0.329 22.684 1.00 94.31 70 CYS A C 1
ATOM 524 O O . CYS A 1 70 ? -2.555 -1.084 22.775 1.00 94.31 70 CYS A O 1
ATOM 526 N N . ASP A 1 71 ? -4.588 -0.432 23.481 1.00 97.56 71 ASP A N 1
ATOM 527 C CA . ASP A 1 71 ? -4.686 -1.420 24.563 1.00 97.56 71 ASP A CA 1
ATOM 528 C C . ASP A 1 71 ? -4.623 -2.860 24.033 1.00 97.56 71 ASP A C 1
ATOM 530 O O . ASP A 1 71 ? -3.968 -3.720 24.619 1.00 97.56 71 ASP A O 1
ATOM 534 N N . ARG A 1 72 ? -5.258 -3.125 22.884 1.00 94.69 72 ARG A N 1
ATOM 535 C CA . ARG A 1 72 ? -5.300 -4.461 22.267 1.00 94.69 72 ARG A CA 1
ATOM 536 C C . ARG A 1 72 ? -4.017 -4.824 21.522 1.00 94.69 72 ARG A C 1
ATOM 538 O O . ARG A 1 72 ? -3.582 -5.974 21.572 1.00 94.69 72 ARG A O 1
ATOM 545 N N . TYR A 1 73 ? -3.437 -3.876 20.786 1.00 91.69 73 TYR A N 1
ATOM 546 C CA . TYR A 1 73 ? -2.453 -4.192 19.745 1.00 91.69 73 TYR A CA 1
ATOM 547 C C . TYR A 1 73 ? -1.064 -3.598 19.982 1.00 91.69 73 TYR A C 1
ATOM 549 O O . TYR A 1 73 ? -0.115 -4.038 19.330 1.00 91.69 73 TYR A O 1
ATOM 557 N N . SER A 1 74 ? -0.887 -2.639 20.901 1.00 89.69 74 SER A N 1
ATOM 558 C CA . SER A 1 74 ? 0.399 -1.932 21.043 1.00 89.69 74 SER A CA 1
ATOM 559 C C . SER A 1 74 ? 1.567 -2.848 21.401 1.00 89.69 74 SER A C 1
ATOM 561 O O . SER A 1 74 ? 2.659 -2.669 20.863 1.00 89.69 74 SER A O 1
ATOM 563 N N . ASP A 1 75 ? 1.356 -3.870 22.229 1.00 91.75 75 ASP A N 1
ATOM 564 C CA . ASP A 1 75 ? 2.413 -4.824 22.573 1.00 91.75 75 ASP A CA 1
ATOM 565 C C . ASP A 1 75 ? 2.798 -5.719 21.394 1.00 91.75 75 ASP A C 1
ATOM 567 O O . ASP A 1 75 ? 3.981 -5.994 21.188 1.00 91.75 75 ASP A O 1
ATOM 571 N N . GLY A 1 76 ? 1.821 -6.130 20.581 1.00 83.50 76 GLY A N 1
ATOM 572 C CA . GLY A 1 76 ? 2.073 -6.832 19.323 1.00 83.50 76 GLY A CA 1
ATOM 573 C C . GLY A 1 76 ? 2.867 -5.965 18.349 1.00 83.50 76 GLY A C 1
ATOM 574 O O . GLY A 1 76 ? 3.908 -6.397 17.858 1.00 83.50 76 GLY A O 1
ATOM 575 N N . MET A 1 77 ? 2.440 -4.713 18.153 1.00 85.62 77 MET A N 1
ATOM 576 C CA . MET A 1 77 ? 3.137 -3.749 17.296 1.00 85.62 77 MET A CA 1
ATOM 577 C C . MET A 1 77 ? 4.576 -3.513 17.764 1.00 85.62 77 MET A C 1
ATOM 579 O O . MET A 1 77 ? 5.496 -3.581 16.956 1.00 85.62 77 MET A O 1
ATOM 583 N N . LYS A 1 78 ? 4.808 -3.311 19.069 1.00 83.38 78 LYS A N 1
ATOM 584 C CA . LYS A 1 78 ? 6.163 -3.160 19.630 1.00 83.38 78 LYS A CA 1
ATOM 585 C C . LYS A 1 78 ? 7.026 -4.396 19.388 1.00 83.38 78 LYS A C 1
ATOM 587 O O . LYS A 1 78 ? 8.210 -4.241 19.110 1.00 83.38 78 LYS A O 1
ATOM 592 N N . ARG A 1 79 ? 6.472 -5.609 19.523 1.00 86.88 79 ARG A N 1
ATOM 593 C CA . ARG A 1 79 ? 7.214 -6.851 19.245 1.00 86.88 79 ARG A CA 1
ATOM 594 C C . ARG A 1 79 ? 7.617 -6.928 17.779 1.00 86.88 79 ARG A C 1
ATOM 596 O O . ARG A 1 79 ? 8.795 -7.107 17.517 1.00 86.88 79 ARG A O 1
ATOM 603 N N . VAL A 1 80 ? 6.677 -6.715 16.859 1.00 82.19 80 VAL A N 1
ATOM 604 C CA . VAL A 1 80 ? 6.940 -6.729 15.411 1.00 82.19 80 VAL A CA 1
ATOM 605 C C . VAL A 1 80 ? 7.958 -5.655 15.024 1.00 82.19 80 VAL A C 1
ATOM 607 O O . VAL A 1 80 ? 8.943 -5.953 14.369 1.00 82.19 80 VAL A O 1
ATOM 610 N N . LEU A 1 81 ? 7.806 -4.416 15.498 1.00 81.81 81 LEU A N 1
ATOM 611 C CA . LEU A 1 81 ? 8.751 -3.338 15.179 1.00 81.81 81 LEU A CA 1
ATOM 612 C C . LEU A 1 81 ? 10.175 -3.615 15.687 1.00 81.81 81 LEU A C 1
ATOM 614 O O . LEU A 1 81 ? 11.133 -3.131 15.093 1.00 81.81 81 LEU A O 1
ATO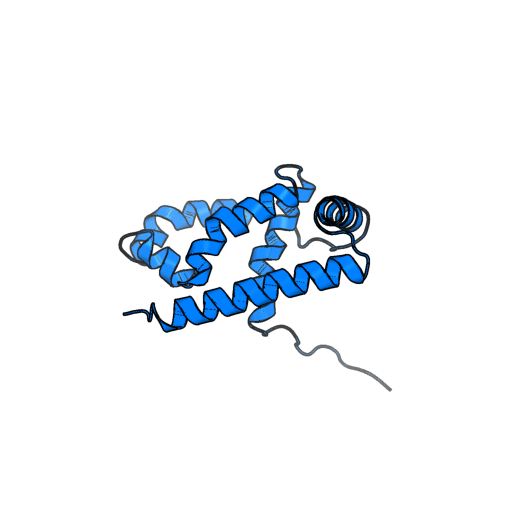M 618 N N . LYS A 1 82 ? 10.329 -4.387 16.771 1.00 86.06 82 LYS A N 1
ATOM 619 C CA . LYS A 1 82 ? 11.640 -4.800 17.296 1.00 86.06 82 LYS A CA 1
ATOM 620 C C . LYS A 1 82 ? 12.308 -5.903 16.478 1.00 86.06 82 LYS A C 1
ATOM 622 O O . LYS A 1 82 ? 13.511 -6.079 16.628 1.00 86.06 82 LYS A O 1
ATOM 627 N N . THR A 1 83 ? 11.567 -6.647 15.656 1.00 82.62 83 THR A N 1
ATOM 628 C CA . THR A 1 83 ? 12.157 -7.665 14.771 1.00 82.62 83 THR A CA 1
ATOM 629 C C . THR A 1 83 ? 12.656 -7.074 13.459 1.00 82.62 83 THR A C 1
ATOM 631 O O . THR A 1 83 ? 13.192 -7.808 12.638 1.00 82.62 83 THR A O 1
ATOM 634 N N . PHE A 1 84 ? 12.463 -5.774 13.222 1.00 78.44 84 PHE A N 1
ATOM 635 C CA . PHE A 1 84 ? 12.877 -5.158 11.969 1.00 78.44 84 PHE A CA 1
ATOM 636 C C . PHE A 1 84 ? 14.399 -5.034 11.951 1.00 78.44 84 PHE A C 1
ATOM 638 O O . PHE A 1 84 ? 15.005 -4.521 12.895 1.00 78.44 84 PHE A O 1
ATOM 645 N N . GLY A 1 85 ? 14.996 -5.525 10.867 1.00 76.94 85 GLY A N 1
ATOM 646 C CA . GLY A 1 85 ? 16.426 -5.433 10.619 1.00 76.94 85 GLY A CA 1
ATOM 647 C C . GLY A 1 85 ? 16.905 -3.997 10.362 1.00 76.94 85 GLY A C 1
ATOM 648 O O . GLY A 1 85 ? 16.124 -3.039 10.429 1.00 76.94 85 GLY A O 1
ATOM 649 N N . PRO A 1 86 ? 18.204 -3.826 10.068 1.00 82.50 86 PRO A N 1
ATOM 650 C CA . PRO A 1 86 ? 18.751 -2.533 9.677 1.00 82.50 86 PRO A CA 1
ATOM 651 C C . PRO A 1 86 ? 18.104 -2.018 8.384 1.00 82.50 86 PRO A C 1
ATOM 653 O O . PRO A 1 86 ? 17.475 -2.764 7.633 1.00 82.50 86 PRO A O 1
ATOM 656 N N . VAL A 1 87 ? 18.283 -0.724 8.114 1.00 80.12 87 VAL A N 1
ATOM 657 C CA . VAL A 1 87 ? 17.894 -0.126 6.831 1.00 80.12 87 VAL A CA 1
ATOM 658 C C . VAL A 1 87 ? 18.669 -0.828 5.708 1.00 80.12 87 VAL A C 1
ATOM 660 O O . VAL A 1 87 ? 19.894 -0.898 5.807 1.00 80.12 87 VAL A O 1
ATOM 663 N N . PRO A 1 88 ? 18.010 -1.350 4.659 1.00 80.00 88 PRO A N 1
ATOM 664 C CA . PRO A 1 88 ? 18.737 -1.999 3.571 1.00 80.00 88 PRO A CA 1
ATOM 665 C C . PRO A 1 88 ? 19.510 -1.018 2.695 1.00 80.00 88 PRO A C 1
ATOM 667 O O . PRO A 1 88 ? 19.164 0.152 2.588 1.00 80.00 88 PRO A O 1
ATOM 670 N N . GLU A 1 89 ? 20.506 -1.536 1.982 1.00 82.94 89 GLU A N 1
ATOM 671 C CA . GLU A 1 89 ? 21.362 -0.760 1.071 1.00 82.94 89 GLU A CA 1
ATOM 672 C C . GLU A 1 89 ? 20.701 -0.427 -0.282 1.00 82.94 89 GLU A C 1
ATOM 674 O O . GLU A 1 89 ? 21.304 0.246 -1.116 1.00 82.94 89 GLU A O 1
ATOM 679 N N . PHE A 1 90 ? 19.490 -0.942 -0.540 1.00 80.69 90 PHE A N 1
ATOM 680 C CA . PHE A 1 90 ? 18.704 -0.729 -1.770 1.00 80.69 90 PHE A CA 1
ATOM 681 C C . PHE A 1 90 ? 19.495 -0.879 -3.086 1.00 80.69 90 PHE A C 1
ATOM 683 O O . PHE A 1 90 ? 19.269 -0.154 -4.053 1.00 80.69 90 PHE A O 1
ATOM 690 N N . SER A 1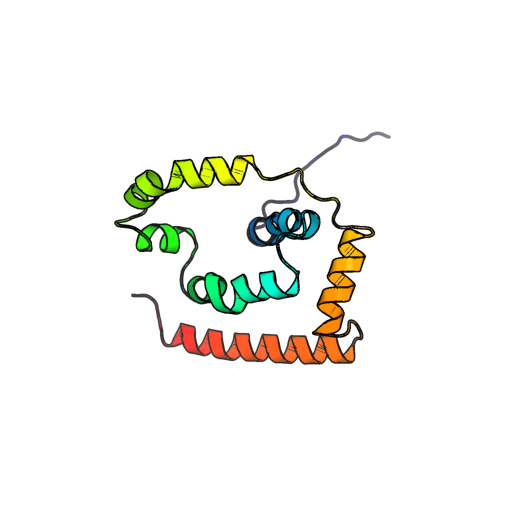 91 ? 20.432 -1.826 -3.136 1.00 84.44 91 SER A N 1
ATOM 691 C CA . SER A 1 91 ? 21.347 -2.011 -4.265 1.00 84.44 91 SER A CA 1
ATOM 692 C C . SER A 1 91 ? 21.798 -3.470 -4.411 1.00 84.44 91 SER A C 1
ATOM 694 O O . SER A 1 91 ? 21.416 -4.348 -3.627 1.00 84.44 91 SER A O 1
ATOM 696 N N . GLY A 1 92 ? 22.585 -3.740 -5.456 1.00 88.75 92 GLY A N 1
ATOM 697 C CA . GLY A 1 92 ? 23.190 -5.045 -5.723 1.00 88.75 92 GLY A CA 1
ATOM 698 C C . GLY A 1 92 ? 22.171 -6.158 -5.980 1.00 88.75 92 GLY A C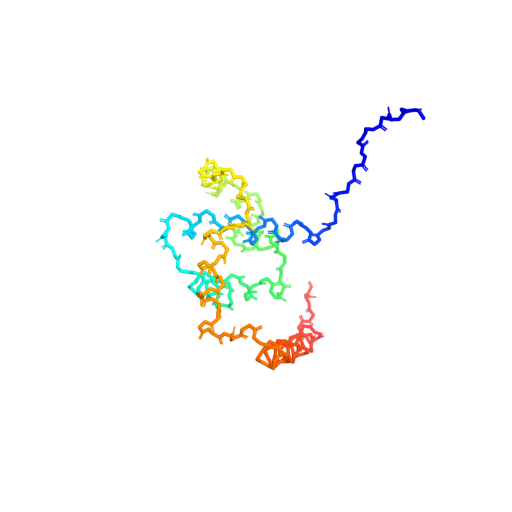 1
ATOM 699 O O . GLY A 1 92 ? 21.073 -5.919 -6.483 1.00 88.75 92 GLY A O 1
ATOM 700 N N . ALA A 1 93 ? 22.525 -7.382 -5.583 1.00 86.38 93 ALA A N 1
ATOM 701 C CA . ALA A 1 93 ? 21.760 -8.592 -5.889 1.00 86.38 93 ALA A CA 1
ATOM 702 C C . ALA A 1 93 ? 20.292 -8.549 -5.420 1.00 86.38 93 ALA A C 1
ATOM 704 O O . ALA A 1 93 ? 19.424 -9.147 -6.052 1.00 86.38 93 ALA A O 1
ATOM 705 N N . THR A 1 94 ? 19.986 -7.833 -4.328 1.00 82.94 94 THR A N 1
ATOM 706 C CA . THR A 1 94 ? 18.591 -7.682 -3.874 1.00 82.94 94 THR A CA 1
ATOM 707 C C . THR A 1 94 ? 17.785 -6.846 -4.867 1.00 82.94 94 THR A C 1
ATOM 709 O O . THR A 1 94 ? 16.683 -7.240 -5.240 1.00 82.94 94 THR A O 1
ATOM 712 N N . ALA A 1 95 ? 18.331 -5.712 -5.316 1.00 87.00 95 ALA A N 1
ATOM 713 C CA . ALA A 1 95 ? 17.666 -4.848 -6.287 1.00 87.00 95 ALA A CA 1
ATOM 714 C C . ALA A 1 95 ? 17.504 -5.551 -7.644 1.00 87.00 95 ALA A C 1
ATOM 716 O O . ALA A 1 95 ? 16.438 -5.471 -8.245 1.00 87.00 95 ALA A O 1
ATOM 717 N N . GLU A 1 96 ? 18.516 -6.302 -8.086 1.00 90.31 96 GLU A N 1
ATOM 718 C CA . GLU A 1 96 ? 18.451 -7.104 -9.315 1.00 90.31 96 GLU A CA 1
ATOM 719 C C . GLU A 1 96 ? 17.363 -8.179 -9.246 1.00 90.31 96 GLU A C 1
ATOM 721 O O . GLU A 1 96 ? 16.586 -8.320 -10.188 1.00 90.31 96 GLU A O 1
ATOM 726 N N . LYS A 1 97 ? 17.252 -8.896 -8.120 1.00 85.94 97 LYS A N 1
ATOM 727 C CA . LYS A 1 97 ? 16.200 -9.900 -7.911 1.00 85.94 97 LYS A CA 1
ATOM 728 C C . LYS A 1 97 ? 14.805 -9.274 -7.930 1.00 85.94 97 LYS A C 1
ATOM 730 O O . LYS A 1 97 ? 13.918 -9.776 -8.611 1.00 85.94 97 LYS A O 1
ATOM 735 N N . VAL A 1 98 ? 14.617 -8.155 -7.227 1.00 88.38 98 VAL A N 1
ATOM 736 C CA . VAL A 1 98 ? 13.343 -7.419 -7.256 1.00 88.38 98 VAL A CA 1
ATOM 737 C C . VAL A 1 98 ? 13.030 -6.942 -8.676 1.00 88.38 98 VAL A C 1
ATOM 739 O O . VAL A 1 98 ? 11.892 -7.079 -9.116 1.00 88.38 98 VAL A O 1
ATOM 742 N N . ASN A 1 99 ? 14.022 -6.436 -9.418 1.00 91.62 99 ASN A N 1
ATOM 743 C CA . ASN A 1 99 ? 13.829 -6.021 -10.807 1.00 91.62 99 ASN A CA 1
ATOM 744 C C . ASN A 1 99 ? 13.402 -7.192 -11.697 1.00 91.62 99 ASN A C 1
ATOM 746 O O . ASN A 1 99 ? 12.460 -7.046 -12.466 1.00 91.62 99 ASN A O 1
ATOM 750 N N . GLN A 1 100 ? 14.047 -8.356 -11.568 1.00 92.06 100 GLN A N 1
ATOM 751 C CA . GLN A 1 100 ? 13.670 -9.568 -12.302 1.00 92.06 100 GLN A CA 1
ATOM 752 C C . GLN A 1 100 ? 12.208 -9.946 -12.034 1.00 92.06 100 GLN A C 1
ATOM 754 O O . GLN A 1 100 ? 11.447 -10.144 -12.981 1.00 92.06 100 GLN A O 1
ATOM 759 N N . ASP A 1 101 ? 11.795 -9.966 -10.764 1.00 90.62 101 ASP A N 1
ATOM 760 C CA . ASP A 1 101 ? 10.425 -10.319 -10.382 1.00 90.62 101 ASP A CA 1
ATOM 761 C C . ASP A 1 101 ? 9.389 -9.307 -10.898 1.00 90.62 101 ASP A C 1
ATOM 763 O O . ASP A 1 101 ? 8.307 -9.701 -11.348 1.00 90.62 101 ASP A O 1
ATOM 767 N N . MET A 1 102 ? 9.727 -8.013 -10.880 1.00 93.12 102 MET A N 1
ATOM 768 C CA . MET A 1 102 ? 8.890 -6.945 -11.435 1.00 93.12 102 MET A CA 1
ATOM 769 C C . MET A 1 102 ? 8.795 -7.026 -12.962 1.00 93.12 102 MET A C 1
ATOM 771 O O . MET A 1 102 ? 7.698 -6.901 -13.514 1.00 93.12 102 MET A O 1
ATOM 775 N N . CYS A 1 103 ? 9.909 -7.313 -13.640 1.00 96.12 103 CYS A N 1
ATOM 776 C CA . CYS A 1 103 ? 9.975 -7.459 -15.094 1.00 96.12 103 CYS A CA 1
ATOM 777 C C . CYS A 1 103 ? 9.126 -8.624 -15.616 1.00 96.12 103 CYS A C 1
ATOM 779 O O . CYS A 1 103 ? 8.652 -8.565 -16.748 1.00 96.12 103 CYS A O 1
ATOM 781 N N . MET A 1 104 ? 8.855 -9.648 -14.793 1.00 94.00 104 MET A N 1
ATOM 782 C CA . MET A 1 104 ? 7.902 -10.706 -15.155 1.00 94.00 104 MET A CA 1
ATOM 783 C C . MET A 1 104 ? 6.468 -10.182 -15.339 1.00 94.00 104 MET A C 1
ATOM 785 O O . MET A 1 104 ? 5.701 -10.758 -16.109 1.00 94.00 104 MET A O 1
ATOM 789 N N . LYS A 1 105 ? 6.083 -9.111 -14.630 1.00 93.00 105 LYS A N 1
ATOM 790 C CA . LYS A 1 105 ? 4.759 -8.474 -14.754 1.00 93.00 105 LYS A CA 1
ATOM 791 C C . LYS A 1 105 ? 4.768 -7.305 -15.731 1.00 93.00 105 LYS A C 1
ATOM 793 O O . LYS A 1 105 ? 3.791 -7.091 -16.448 1.00 93.00 105 LYS A O 1
ATOM 798 N N . VAL A 1 106 ? 5.820 -6.496 -15.683 1.00 97.25 106 VAL A N 1
ATOM 799 C CA . VAL A 1 106 ? 5.958 -5.264 -16.457 1.00 97.25 106 VAL A CA 1
ATOM 800 C C . VAL A 1 106 ? 7.411 -5.169 -16.905 1.00 97.25 106 VAL A C 1
ATOM 802 O O . VAL A 1 106 ? 8.240 -4.745 -16.100 1.00 97.25 106 VAL A O 1
ATOM 805 N N . PRO A 1 107 ? 7.728 -5.553 -18.154 1.00 97.88 107 PRO A N 1
ATOM 806 C CA . PRO A 1 107 ? 9.056 -5.343 -18.715 1.00 97.88 107 PRO A CA 1
ATOM 807 C C . PRO A 1 107 ? 9.532 -3.898 -18.517 1.00 97.88 107 PRO A C 1
ATOM 809 O O . PRO A 1 107 ? 8.734 -2.957 -18.579 1.00 97.88 107 PRO A O 1
ATOM 812 N N . ASP A 1 108 ? 10.826 -3.728 -18.250 1.00 97.38 108 ASP A N 1
ATOM 813 C CA . ASP A 1 108 ? 11.440 -2.438 -17.917 1.00 97.38 108 ASP A CA 1
ATOM 814 C C . ASP A 1 108 ? 11.825 -1.598 -19.146 1.00 97.38 108 ASP A C 1
ATOM 816 O O . ASP A 1 108 ? 12.455 -0.544 -19.021 1.00 97.38 108 ASP A O 1
ATOM 820 N N . ASP A 1 109 ? 11.390 -2.002 -20.341 1.00 98.25 109 ASP A N 1
ATOM 821 C CA . ASP A 1 109 ? 11.522 -1.185 -21.537 1.00 98.25 109 ASP A CA 1
ATOM 822 C C . ASP A 1 109 ? 10.520 -0.006 -21.551 1.00 98.25 109 ASP A C 1
ATOM 824 O O . ASP A 1 109 ? 9.459 -0.040 -20.909 1.00 98.25 109 ASP A O 1
ATOM 828 N N . PRO A 1 110 ? 10.831 1.076 -22.292 1.00 98.25 110 PRO A N 1
ATOM 829 C CA . PRO A 1 110 ? 10.025 2.293 -22.273 1.00 98.25 110 PRO A CA 1
ATOM 830 C C . PRO A 1 110 ? 8.551 2.100 -22.647 1.00 98.25 110 PRO A C 1
ATOM 832 O O . PRO A 1 110 ? 7.705 2.839 -22.135 1.00 98.25 110 PRO A O 1
ATOM 835 N N . GLU A 1 111 ? 8.236 1.147 -23.526 1.00 98.50 111 GLU A N 1
ATOM 836 C CA . GLU A 1 111 ? 6.884 0.931 -24.040 1.00 98.50 111 GLU A CA 1
ATOM 837 C C . GLU A 1 111 ? 5.991 0.300 -22.969 1.00 98.50 111 GLU A C 1
ATOM 839 O O . GLU A 1 111 ? 4.944 0.861 -22.622 1.00 98.50 111 GLU A O 1
ATOM 844 N N . HIS A 1 112 ? 6.434 -0.803 -22.363 1.00 98.62 112 HIS A N 1
ATOM 845 C CA . HIS A 1 112 ? 5.673 -1.492 -21.319 1.00 98.62 112 HIS A CA 1
ATOM 846 C C . HIS A 1 112 ? 5.521 -0.631 -20.061 1.00 98.62 112 HIS A C 1
ATOM 848 O O . HIS A 1 112 ? 4.424 -0.531 -19.494 1.00 98.62 112 HIS A O 1
ATOM 854 N N . LEU A 1 113 ? 6.581 0.082 -19.667 1.00 98.56 113 LEU A N 1
ATOM 855 C CA . LEU A 1 113 ? 6.517 1.032 -18.558 1.00 98.56 113 LEU A CA 1
ATOM 856 C C . LEU A 1 113 ? 5.552 2.190 -18.841 1.00 98.56 113 LEU A C 1
ATOM 858 O O . LEU A 1 113 ? 4.856 2.652 -17.932 1.00 98.56 113 LEU A O 1
ATOM 862 N N . ALA A 1 114 ? 5.500 2.706 -20.072 1.00 98.50 114 ALA A N 1
ATOM 863 C CA . ALA A 1 114 ? 4.540 3.744 -20.448 1.00 98.50 114 ALA A CA 1
ATOM 864 C C . ALA A 1 114 ? 3.098 3.217 -20.415 1.00 98.50 114 ALA A C 1
ATOM 866 O O . ALA A 1 114 ? 2.237 3.843 -19.792 1.00 98.50 114 ALA A O 1
ATOM 867 N N . ALA A 1 115 ? 2.847 2.041 -20.993 1.00 98.56 115 ALA A N 1
ATOM 868 C CA . ALA A 1 115 ? 1.529 1.412 -21.000 1.00 98.56 115 ALA A CA 1
ATOM 869 C C . ALA A 1 115 ? 1.013 1.136 -19.577 1.00 98.56 115 ALA A C 1
ATOM 871 O O . ALA A 1 115 ? -0.135 1.452 -19.247 1.00 98.56 115 ALA A O 1
ATOM 872 N N . ARG A 1 116 ? 1.870 0.618 -18.683 1.00 98.44 116 ARG A N 1
ATOM 873 C CA . ARG A 1 116 ? 1.485 0.356 -17.289 1.00 98.44 116 ARG A CA 1
ATOM 874 C C . ARG A 1 116 ? 1.208 1.639 -16.507 1.00 98.44 116 ARG A C 1
ATOM 876 O O . ARG A 1 116 ? 0.259 1.673 -15.720 1.00 98.44 116 ARG A O 1
ATOM 883 N N . ARG A 1 117 ? 1.990 2.701 -16.731 1.00 98.62 117 ARG A N 1
ATOM 884 C CA . ARG A 1 117 ? 1.736 4.024 -16.133 1.00 98.62 117 ARG A CA 1
ATOM 885 C C . ARG A 1 117 ? 0.409 4.605 -16.603 1.00 98.62 117 ARG A C 1
ATOM 887 O O . ARG A 1 117 ? -0.360 5.069 -15.768 1.00 98.62 117 ARG A O 1
ATOM 894 N N . GLN A 1 118 ? 0.101 4.499 -17.895 1.00 98.69 118 GLN A N 1
ATOM 895 C CA . GLN A 1 118 ? -1.180 4.947 -18.438 1.00 98.69 118 GLN A CA 1
ATOM 896 C C . GLN A 1 118 ? -2.358 4.223 -17.766 1.00 98.69 118 GLN A C 1
ATOM 898 O O . GLN A 1 118 ? -3.291 4.869 -17.291 1.00 98.69 118 GLN A O 1
ATOM 903 N N . TRP A 1 119 ? -2.281 2.893 -17.636 1.00 98.62 119 TRP A N 1
ATOM 904 C CA . TRP A 1 119 ? -3.289 2.112 -16.910 1.00 98.62 119 TRP A CA 1
ATOM 905 C C . TRP A 1 119 ? -3.447 2.571 -15.451 1.00 98.62 119 TRP A C 1
ATOM 907 O O . TRP A 1 119 ? -4.575 2.771 -14.990 1.00 98.62 119 TRP A O 1
ATOM 917 N N . ARG A 1 120 ? -2.333 2.779 -14.730 1.00 98.50 120 ARG A N 1
ATOM 918 C CA . ARG A 1 120 ? -2.341 3.270 -13.342 1.00 98.50 120 ARG A CA 1
ATOM 919 C C . ARG A 1 120 ? -3.045 4.622 -13.256 1.00 98.50 120 ARG A C 1
ATOM 921 O O . ARG A 1 120 ? -3.921 4.803 -12.413 1.00 98.50 120 ARG A O 1
ATOM 928 N N . ASP A 1 121 ? -2.696 5.553 -14.132 1.00 98.69 121 ASP A N 1
ATOM 929 C CA . ASP A 1 121 ? -3.242 6.908 -14.115 1.00 98.69 121 ASP A CA 1
ATOM 930 C C . ASP A 1 121 ? -4.744 6.913 -14.440 1.00 98.69 121 ASP A C 1
ATOM 932 O O . ASP A 1 121 ? -5.510 7.669 -13.842 1.00 98.69 121 ASP A O 1
ATOM 936 N N . ASP A 1 122 ? -5.213 6.017 -15.311 1.00 98.69 122 ASP A N 1
ATOM 937 C CA . ASP A 1 122 ? -6.642 5.850 -15.585 1.00 98.69 122 ASP A CA 1
ATOM 938 C C . ASP A 1 122 ? -7.406 5.225 -14.406 1.00 98.69 122 ASP A C 1
ATOM 940 O O . ASP A 1 122 ? -8.538 5.629 -14.117 1.00 98.69 122 ASP A O 1
ATOM 944 N N . CYS A 1 123 ? -6.792 4.296 -13.665 1.00 98.31 123 CYS A N 1
ATOM 945 C CA . CYS A 1 123 ? -7.323 3.829 -12.381 1.00 98.31 123 CYS A CA 1
ATOM 946 C C . CYS A 1 123 ? -7.440 4.976 -11.368 1.00 98.31 123 CYS A C 1
ATOM 948 O O . CYS A 1 123 ? -8.502 5.143 -10.767 1.00 98.31 123 CYS A O 1
ATOM 950 N N . LEU A 1 124 ? -6.408 5.815 -11.240 1.00 98.12 124 LEU A N 1
ATOM 951 C CA . LEU A 1 124 ? -6.413 6.964 -10.330 1.00 98.12 124 LEU A CA 1
ATOM 952 C C . LEU A 1 124 ? -7.483 7.997 -10.704 1.00 98.12 124 LEU A C 1
ATOM 954 O O . LEU A 1 124 ? -8.190 8.487 -9.825 1.00 98.12 124 LEU A O 1
ATOM 958 N N . LYS A 1 125 ? -7.687 8.278 -11.998 1.00 98.38 125 LYS A N 1
ATOM 959 C CA . LYS A 1 125 ? -8.782 9.150 -12.465 1.00 98.38 125 LYS A CA 1
ATOM 960 C C . LYS A 1 125 ? -10.154 8.613 -12.055 1.00 98.38 125 LYS A C 1
ATOM 962 O O . LYS A 1 125 ? -11.016 9.383 -11.632 1.00 98.38 125 LYS A O 1
ATOM 967 N N . ARG A 1 126 ? -10.380 7.301 -12.192 1.00 98.19 126 ARG A N 1
ATOM 968 C CA . ARG A 1 126 ? -11.639 6.657 -11.777 1.00 98.19 126 ARG A CA 1
ATOM 969 C C . ARG A 1 126 ? -11.822 6.708 -10.262 1.00 98.19 126 ARG A C 1
ATOM 971 O O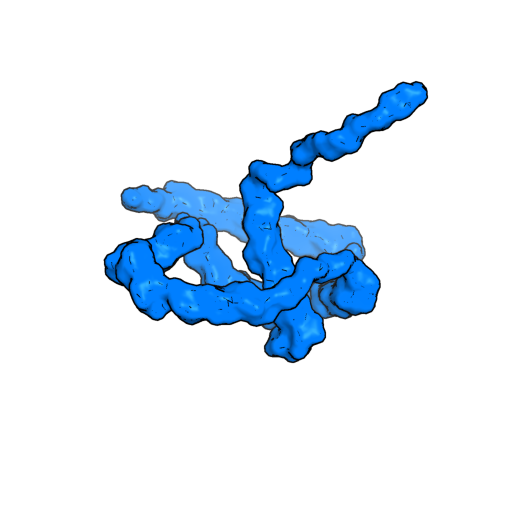 . ARG A 1 126 ? -12.904 7.073 -9.812 1.00 98.19 126 ARG A O 1
ATOM 978 N N . LEU A 1 127 ? -10.771 6.421 -9.495 1.00 97.06 127 LEU A N 1
ATOM 979 C CA . LEU A 1 127 ? -10.801 6.497 -8.035 1.00 97.06 127 LEU A CA 1
ATOM 980 C C . LEU A 1 127 ? -11.071 7.927 -7.545 1.00 97.06 127 LEU A C 1
ATOM 982 O O . LEU A 1 127 ? -11.903 8.119 -6.666 1.00 97.06 127 LEU A O 1
ATOM 986 N N . ALA A 1 128 ? -10.446 8.941 -8.148 1.00 96.38 128 ALA A N 1
ATOM 987 C CA . ALA A 1 128 ? -10.696 10.341 -7.808 1.00 96.38 128 ALA A CA 1
ATOM 988 C C . ALA A 1 128 ? -12.168 10.726 -8.028 1.00 96.38 128 ALA A C 1
ATOM 990 O O . ALA A 1 128 ? -12.784 11.342 -7.160 1.00 96.38 128 ALA A O 1
ATOM 991 N N . LYS A 1 129 ? -12.762 10.302 -9.153 1.00 97.06 129 LYS A N 1
ATOM 992 C CA . LYS A 1 129 ? -14.197 10.494 -9.420 1.00 97.06 129 LYS A CA 1
ATOM 993 C C . LYS A 1 129 ? -15.081 9.772 -8.404 1.00 97.06 129 LYS A C 1
ATOM 995 O O . LYS A 1 129 ? -16.114 10.312 -8.028 1.00 97.06 129 LYS A O 1
ATOM 1000 N N . LEU A 1 130 ? -14.701 8.566 -7.979 1.00 96.50 1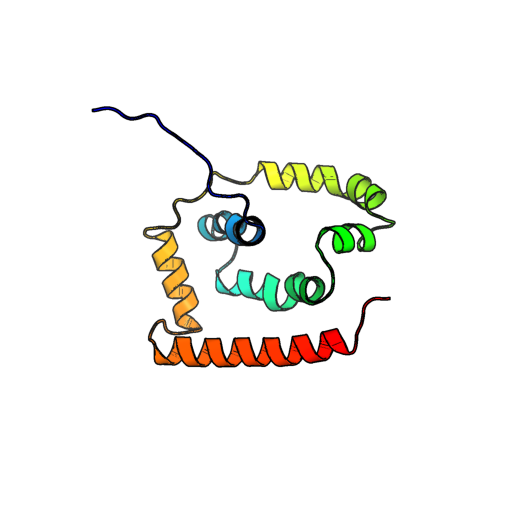30 LEU A N 1
ATOM 1001 C CA . LEU A 1 130 ? -15.421 7.826 -6.943 1.00 96.50 130 LEU A CA 1
ATOM 1002 C C . LEU A 1 130 ? -15.361 8.569 -5.601 1.00 96.50 130 LEU A C 1
ATOM 1004 O O . LEU A 1 130 ? -16.403 8.866 -5.035 1.00 96.50 130 LEU A O 1
ATOM 1008 N N . LYS A 1 131 ? -14.169 8.969 -5.142 1.00 94.81 131 LYS A N 1
ATOM 1009 C CA . LYS A 1 131 ? -13.990 9.706 -3.877 1.00 94.81 131 LYS A CA 1
ATOM 1010 C C . LYS A 1 131 ? -14.738 11.040 -3.833 1.00 94.81 131 LYS A C 1
ATOM 1012 O O . LYS A 1 131 ? -15.165 11.456 -2.767 1.00 94.81 131 LYS A O 1
ATOM 1017 N N . GLN A 1 132 ? -14.900 11.715 -4.972 1.00 93.94 132 GLN A N 1
ATOM 1018 C CA . GLN A 1 132 ? -15.707 12.939 -5.049 1.00 93.94 132 GLN A CA 1
ATOM 1019 C C . GLN A 1 132 ? -17.201 12.688 -4.805 1.00 93.94 132 GLN A C 1
ATOM 1021 O O . GLN A 1 132 ? -17.886 13.591 -4.331 1.00 93.94 132 GLN A O 1
ATOM 1026 N N . LYS A 1 133 ? -17.705 11.495 -5.151 1.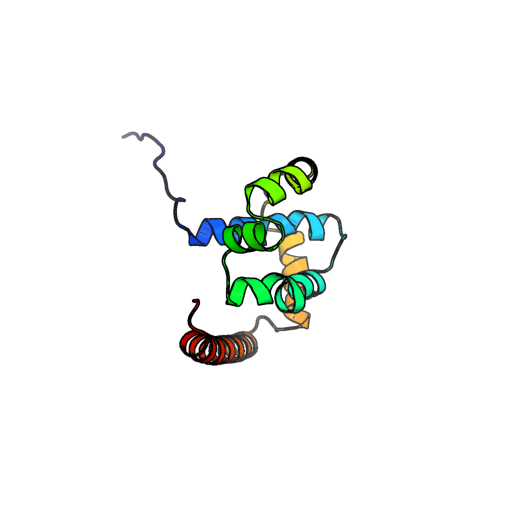00 94.06 133 LYS A N 1
ATOM 1027 C CA . LYS A 1 133 ? -19.096 11.085 -4.904 1.00 94.06 133 LYS A CA 1
ATOM 1028 C C . LYS A 1 133 ? -19.290 10.590 -3.474 1.00 94.06 133 LYS A C 1
ATOM 1030 O O . LYS A 1 133 ? -20.274 10.946 -2.842 1.00 94.06 133 LYS A O 1
ATOM 1035 N N . GLU A 1 134 ? -18.333 9.815 -2.980 1.00 89.12 134 GLU A N 1
ATOM 1036 C CA . GLU A 1 134 ? -18.338 9.208 -1.646 1.00 89.12 134 GLU A CA 1
ATOM 1037 C C . GLU A 1 134 ? -17.715 10.146 -0.597 1.00 89.12 134 GLU A C 1
ATOM 1039 O O . GLU A 1 134 ? -16.793 9.746 0.114 1.00 89.12 134 GLU A O 1
ATOM 1044 N N . GLN A 1 135 ? -18.134 11.421 -0.540 1.00 72.94 135 GLN A N 1
ATOM 1045 C CA . GLN A 1 135 ? -17.553 12.359 0.428 1.00 72.94 135 GLN A CA 1
ATOM 1046 C C . GLN A 1 135 ? -17.665 11.788 1.851 1.00 72.94 135 GLN A C 1
ATOM 1048 O O . GLN A 1 135 ? -18.753 11.341 2.226 1.00 72.94 135 GLN A O 1
ATOM 1053 N N . PRO A 1 136 ? -16.568 11.786 2.633 1.00 64.81 136 PRO A N 1
ATOM 1054 C CA . PRO A 1 136 ? -16.623 11.359 4.024 1.00 64.81 136 PRO A CA 1
ATOM 1055 C C . PRO A 1 136 ? -17.662 12.199 4.776 1.00 64.81 136 PRO A C 1
ATOM 1057 O O . PRO A 1 136 ? -17.740 13.409 4.545 1.00 64.81 136 PRO A O 1
ATOM 1060 N N . GLN A 1 137 ? -18.464 11.550 5.625 1.00 58.25 137 GLN A N 1
ATOM 1061 C CA . GLN A 1 137 ? -19.355 12.240 6.565 1.00 58.25 137 GLN A CA 1
ATOM 1062 C C . GLN A 1 137 ? -18.561 13.026 7.608 1.00 58.25 137 GLN A C 1
ATOM 1064 O O . GLN A 1 137 ? -17.471 12.550 7.998 1.00 58.25 137 GLN A O 1
#

Organism: Myodes glareolus (NCBI:txid447135)

Nearest PDB structures (foldseek):
  3ado-assembly1_A  TM=9.937E-01  e=3.230E-14  Oryctolagus cuniculus
  3f3s-assembly1_A  TM=9.785E-01  e=1.060E-13  Homo sapiens

InterPro domains:
  IPR006108 3-hydroxyacyl-CoA dehydrogenase, C-terminal [PF00725] (27-98)
  IPR008927 6-phosphogluconate dehydrogenase-like, C-terminal domain superfamily [SSF48179] (27-79)
  IPR013328 6-phosphogluconate dehydrogenase, domain 2 [G3DSA:1.10.1040.10] (23-137)